Protein AF-A0A7V0MEL3-F1 (afdb_monomer_lite)

Foldseek 3Di:
DDDDDDDDDPVVVVVLVVVCVVVVHDSVVVVVVVVVVVPPPDDPPCPVVPVVPDPDPDDPVRVVVVVVVVVVVVVVVVVVD

pLDDT: mean 85.77, std 12.58, range [42.22, 97.62]

Secondary structure (DSSP, 8-state):
---------HHHHHHHHHHHHHHT--HHHHHHHHHHHHT--SPPTTTGGGTT----S--HHHHHHHHHHHHHHHHHHHT--

Radius of gyration: 19.61 Å; chains: 1; bounding box: 43×45×44 Å

Structure (mmCIF, N/CA/C/O backbone):
data_AF-A0A7V0MEL3-F1
#
_entry.id   AF-A0A7V0MEL3-F1
#
loop_
_atom_site.group_PDB
_atom_site.id
_atom_site.type_symbol
_atom_site.label_atom_id
_atom_site.label_alt_id
_atom_site.label_comp_id
_atom_site.label_asym_id
_atom_site.label_entity_id
_atom_site.label_seq_id
_atom_site.pdbx_PDB_ins_code
_atom_site.Cartn_x
_atom_site.Cartn_y
_atom_site.Cartn_z
_atom_site.occupancy
_atom_site.B_iso_or_equiv
_atom_site.auth_seq_id
_atom_site.auth_comp_id
_atom_site.auth_asym_id
_atom_site.auth_atom_id
_atom_site.pdbx_PDB_model_num
ATOM 1 N N . MET A 1 1 ? -22.497 -7.317 6.666 1.00 66.62 1 MET A N 1
ATOM 2 C CA . MET A 1 1 ? -21.059 -7.381 6.322 1.00 66.62 1 MET A CA 1
ATOM 3 C C . MET A 1 1 ? -20.279 -7.662 7.593 1.00 66.62 1 MET A C 1
ATOM 5 O O . MET A 1 1 ? -20.645 -7.074 8.607 1.00 66.62 1 MET A O 1
ATOM 9 N N . PRO A 1 2 ? -19.255 -8.529 7.569 1.00 82.75 2 PRO A N 1
ATOM 10 C CA . PRO A 1 2 ? -18.374 -8.696 8.720 1.00 82.75 2 PRO A CA 1
ATOM 11 C C . PRO A 1 2 ? -17.626 -7.384 9.001 1.00 82.75 2 PRO A C 1
ATOM 13 O O . PRO A 1 2 ? -17.207 -6.694 8.071 1.00 82.75 2 PRO A O 1
ATOM 16 N N . GLN A 1 3 ? -17.499 -7.028 10.278 1.00 89.00 3 GLN A N 1
ATOM 17 C CA . GLN A 1 3 ? -16.752 -5.858 10.743 1.00 89.00 3 GLN A CA 1
ATOM 18 C C . GLN A 1 3 ? -15.467 -6.322 11.431 1.00 89.00 3 GLN A C 1
ATOM 20 O O . GLN A 1 3 ? -15.478 -7.317 12.153 1.00 89.00 3 GLN A O 1
ATOM 25 N N . LEU A 1 4 ? -14.369 -5.598 11.204 1.00 88.69 4 LEU A N 1
ATOM 26 C CA . LEU A 1 4 ? -13.065 -5.865 11.804 1.00 88.69 4 LEU A CA 1
ATOM 27 C C . LEU A 1 4 ? -12.619 -4.633 12.599 1.00 88.69 4 LEU A C 1
ATOM 29 O O . LEU A 1 4 ? -12.489 -3.548 12.032 1.00 88.69 4 LEU A O 1
ATOM 33 N N . ALA A 1 5 ? -12.370 -4.812 13.895 1.00 92.75 5 ALA A N 1
ATOM 34 C CA . ALA A 1 5 ? -11.731 -3.817 14.749 1.00 92.75 5 ALA A CA 1
ATOM 35 C C . ALA A 1 5 ? -10.270 -4.222 14.975 1.00 92.75 5 ALA A C 1
ATOM 37 O O . ALA A 1 5 ? -9.997 -5.368 15.330 1.00 92.75 5 ALA A O 1
ATOM 38 N N . ILE A 1 6 ? -9.336 -3.295 14.756 1.00 90.56 6 ILE A N 1
ATOM 39 C CA . ILE A 1 6 ? -7.897 -3.530 14.921 1.00 90.56 6 ILE A CA 1
ATOM 40 C C . ILE A 1 6 ? -7.283 -2.448 15.800 1.00 90.56 6 ILE A C 1
ATOM 42 O O . ILE A 1 6 ? -7.668 -1.280 15.720 1.00 90.56 6 ILE A O 1
ATOM 46 N N . TYR A 1 7 ? -6.303 -2.837 16.608 1.00 94.19 7 TYR A N 1
ATOM 47 C CA . TYR A 1 7 ? -5.457 -1.896 17.329 1.00 94.19 7 TYR A CA 1
ATOM 48 C C . TYR A 1 7 ? -4.289 -1.478 16.438 1.00 94.19 7 TYR A C 1
ATOM 50 O O . TYR A 1 7 ? -3.653 -2.319 15.806 1.00 94.19 7 TYR A O 1
ATOM 58 N N . LEU A 1 8 ? -4.013 -0.177 16.400 1.00 93.81 8 LEU A N 1
ATOM 59 C CA . LEU A 1 8 ? -2.868 0.407 15.710 1.00 93.81 8 LEU A CA 1
ATOM 60 C C . LEU A 1 8 ? -2.094 1.256 16.710 1.00 93.81 8 LEU A C 1
ATOM 62 O O . LEU A 1 8 ? -2.695 1.990 17.496 1.00 93.81 8 LEU A O 1
ATOM 66 N N . ASP A 1 9 ? -0.769 1.180 16.663 1.00 97.38 9 ASP A N 1
ATOM 67 C CA . ASP A 1 9 ? 0.062 2.135 17.381 1.00 97.38 9 ASP A CA 1
ATOM 68 C C . ASP A 1 9 ? -0.084 3.541 16.771 1.00 97.38 9 ASP A C 1
ATOM 70 O O . ASP A 1 9 ? -0.465 3.715 15.608 1.00 97.38 9 ASP A O 1
ATOM 74 N N . GLU A 1 10 ? 0.241 4.563 17.560 1.00 96.56 10 GLU A N 1
ATOM 75 C CA . GLU A 1 10 ? 0.045 5.963 17.176 1.00 96.56 10 GLU A CA 1
ATOM 76 C C . GLU A 1 10 ? 0.810 6.341 15.897 1.00 96.56 10 GLU A C 1
ATOM 78 O O . GLU A 1 10 ? 0.318 7.106 15.063 1.00 96.56 10 GLU A O 1
ATOM 83 N N . LYS A 1 11 ? 2.007 5.775 15.702 1.00 97.62 11 LYS A N 1
ATOM 84 C CA . LYS A 1 11 ? 2.830 6.048 14.521 1.00 97.62 11 LYS A CA 1
ATOM 85 C C . LYS A 1 11 ? 2.185 5.456 13.272 1.00 97.62 11 LYS A C 1
ATOM 87 O O . LYS A 1 11 ? 2.160 6.116 12.231 1.00 97.62 11 LYS A O 1
ATOM 92 N N . THR A 1 12 ? 1.639 4.248 13.362 1.00 95.88 12 THR A N 1
ATOM 93 C CA . THR A 1 12 ? 0.913 3.616 12.255 1.00 95.88 12 THR A CA 1
ATOM 94 C C . THR A 1 12 ? -0.399 4.339 11.952 1.00 95.88 12 THR A C 1
ATOM 96 O O . THR A 1 12 ? -0.691 4.594 10.783 1.00 95.88 12 THR A O 1
ATOM 99 N N . ALA A 1 13 ? -1.150 4.755 12.976 1.00 94.69 13 ALA A N 1
ATOM 100 C CA . ALA A 1 13 ? -2.382 5.525 12.800 1.00 94.69 13 ALA A CA 1
ATOM 101 C C . ALA A 1 13 ? -2.133 6.864 12.078 1.00 94.69 13 ALA A C 1
ATOM 103 O O . ALA A 1 13 ? -2.836 7.189 11.122 1.00 94.69 13 ALA A O 1
ATOM 104 N N . LYS A 1 14 ? -1.073 7.594 12.455 1.00 96.31 14 LYS A N 1
ATOM 105 C CA . LYS A 1 14 ? -0.677 8.841 11.776 1.00 96.31 14 LYS A CA 1
ATOM 106 C C . LYS A 1 14 ? -0.339 8.626 10.301 1.00 96.31 14 LYS A C 1
ATOM 108 O O . LYS A 1 14 ? -0.745 9.417 9.454 1.00 96.31 14 LYS A O 1
ATOM 113 N N . LYS A 1 15 ? 0.376 7.546 9.975 1.00 95.94 15 LYS A N 1
ATOM 114 C CA . LYS A 1 15 ? 0.683 7.203 8.577 1.00 95.94 15 LYS A CA 1
ATOM 115 C C . LYS A 1 15 ? -0.573 6.866 7.781 1.00 95.94 15 LYS A C 1
ATOM 117 O O . LYS A 1 15 ? -0.689 7.286 6.634 1.00 95.94 15 LYS A O 1
ATOM 122 N N . LEU A 1 16 ? -1.513 6.133 8.382 1.00 94.19 16 LEU A N 1
ATOM 123 C CA . LEU A 1 16 ? -2.789 5.825 7.740 1.00 94.19 16 LEU A CA 1
ATOM 124 C C . LEU A 1 16 ? -3.536 7.110 7.360 1.00 94.19 16 LEU A C 1
ATOM 126 O O . LEU A 1 16 ? -4.043 7.206 6.245 1.00 94.19 16 LEU A O 1
ATOM 130 N N . ASP A 1 17 ? -3.545 8.110 8.241 1.00 93.69 17 ASP A N 1
ATOM 131 C CA . ASP A 1 17 ? -4.197 9.395 7.972 1.00 93.69 17 ASP A CA 1
ATOM 132 C C . ASP A 1 17 ? -3.579 10.153 6.805 1.00 93.69 17 ASP A C 1
ATOM 134 O O . ASP A 1 17 ? -4.304 10.635 5.936 1.00 93.69 17 ASP A O 1
ATOM 138 N N . GLN A 1 18 ? -2.250 10.195 6.736 1.00 95.50 18 GLN A N 1
ATOM 139 C CA . GLN A 1 18 ? -1.536 10.827 5.625 1.00 95.50 18 GLN A CA 1
ATOM 140 C C . GLN A 1 18 ? -1.886 10.172 4.284 1.00 95.50 18 GLN A C 1
ATOM 142 O O . GLN A 1 18 ? -2.163 10.858 3.301 1.00 95.50 18 GLN A O 1
ATOM 147 N N . VAL A 1 19 ? -1.923 8.838 4.241 1.00 94.50 19 VAL A N 1
ATOM 148 C CA . VAL A 1 19 ? -2.231 8.101 3.008 1.00 94.50 19 VAL A CA 1
ATOM 149 C C . VAL A 1 19 ? -3.696 8.276 2.601 1.00 94.50 19 VAL A C 1
ATOM 151 O O . VAL A 1 19 ? -4.004 8.443 1.422 1.00 94.50 19 VAL A O 1
ATOM 154 N N . VAL A 1 20 ? -4.618 8.261 3.560 1.00 94.62 20 VAL A N 1
ATOM 155 C CA . VAL A 1 20 ? -6.050 8.487 3.318 1.00 94.62 20 VAL A CA 1
ATOM 156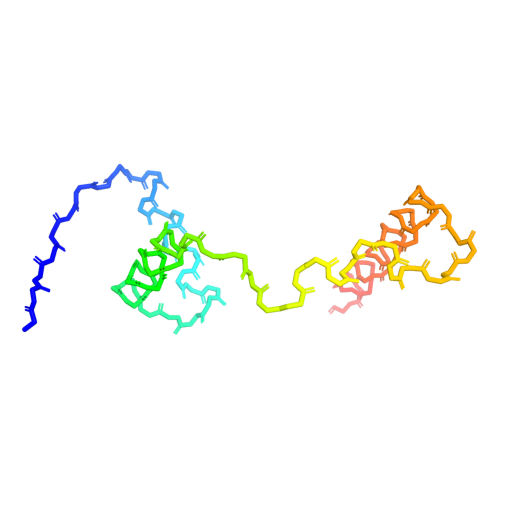 C C . VAL A 1 20 ? -6.294 9.893 2.765 1.00 94.62 20 VAL A C 1
ATOM 158 O O . VAL A 1 20 ? -7.035 10.033 1.793 1.00 94.62 20 VAL A O 1
ATOM 161 N N . GLN A 1 21 ? -5.614 10.911 3.300 1.00 92.25 21 GLN A N 1
ATOM 162 C CA . GLN A 1 21 ? -5.672 12.276 2.768 1.00 92.25 21 GLN A CA 1
ATOM 163 C C . GLN A 1 21 ? -5.130 12.362 1.337 1.00 9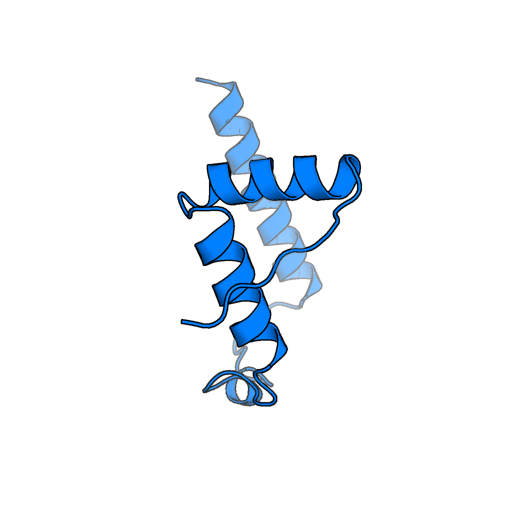2.25 21 GLN A C 1
ATOM 165 O O . GLN A 1 21 ? -5.789 12.933 0.474 1.00 92.25 21 GLN A O 1
ATOM 170 N N . ALA A 1 22 ? -3.977 11.747 1.064 1.00 91.75 22 ALA A N 1
ATOM 171 C CA . ALA A 1 22 ? -3.370 11.768 -0.267 1.00 91.75 22 ALA A CA 1
ATOM 172 C C . ALA A 1 22 ? -4.193 11.005 -1.322 1.00 91.75 22 ALA A C 1
ATOM 174 O O . ALA A 1 22 ? -4.211 11.378 -2.490 1.00 91.75 22 ALA A O 1
ATOM 175 N N . THR A 1 23 ? -4.874 9.927 -0.924 1.00 89.50 23 THR A N 1
ATOM 176 C CA . THR A 1 23 ? -5.634 9.061 -1.845 1.00 89.50 23 THR A CA 1
ATOM 177 C C . THR A 1 23 ? -7.110 9.437 -1.980 1.00 89.50 23 THR A C 1
ATOM 179 O O . THR A 1 23 ? -7.792 8.884 -2.842 1.00 89.50 23 THR A O 1
ATOM 182 N N . GLY A 1 24 ? -7.636 10.311 -1.112 1.00 92.00 24 GLY A N 1
ATOM 183 C CA . GLY A 1 24 ? -9.060 10.667 -1.055 1.00 92.00 24 GLY A CA 1
ATOM 184 C C . GLY A 1 24 ? -9.990 9.520 -0.625 1.00 92.00 24 GLY A C 1
ATOM 185 O O . GLY A 1 24 ? -11.211 9.634 -0.739 1.00 92.00 24 GLY A O 1
ATOM 186 N N . LYS A 1 25 ? -9.447 8.392 -0.147 1.00 93.06 25 LYS A N 1
ATOM 187 C CA . LYS A 1 25 ? -10.220 7.215 0.286 1.00 93.06 25 LYS A CA 1
ATOM 188 C C . LYS A 1 25 ? -10.481 7.265 1.786 1.00 93.06 25 LYS A C 1
ATOM 190 O O . LYS A 1 25 ? -9.602 7.638 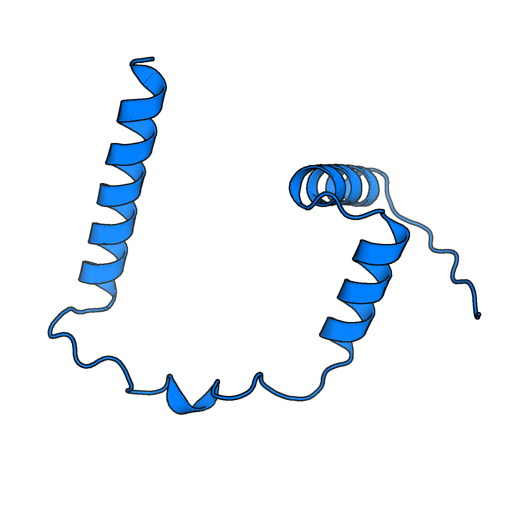2.543 1.00 93.06 25 LYS A O 1
ATOM 195 N N . SER A 1 26 ? -11.634 6.781 2.254 1.00 94.50 26 SER A N 1
ATOM 196 C CA . SER A 1 26 ? -11.852 6.592 3.698 1.00 94.50 26 SER A CA 1
ATOM 197 C C . SER A 1 26 ? -10.901 5.539 4.288 1.00 94.50 26 SER A C 1
ATOM 199 O O . SER A 1 26 ? -10.493 4.607 3.588 1.00 94.50 26 SER A O 1
ATOM 201 N N . ARG A 1 27 ? -10.605 5.628 5.597 1.00 93.50 27 ARG A N 1
ATOM 202 C CA . ARG A 1 27 ? -9.756 4.653 6.316 1.00 93.50 27 ARG A CA 1
ATOM 203 C C . ARG A 1 27 ? -10.212 3.209 6.079 1.00 93.50 27 ARG A C 1
ATOM 205 O O . ARG A 1 27 ? -9.413 2.365 5.687 1.00 93.50 27 ARG A O 1
ATOM 212 N N . SER A 1 28 ? -11.505 2.932 6.252 1.00 92.00 28 SER A N 1
ATOM 213 C CA . SER A 1 28 ? -12.066 1.587 6.075 1.00 92.00 28 SER A CA 1
ATOM 214 C C . SER A 1 28 ? -11.925 1.081 4.641 1.00 92.00 28 SER A C 1
ATOM 216 O O . SER A 1 28 ? -11.589 -0.084 4.441 1.00 92.00 28 SER A O 1
ATOM 218 N N . LYS A 1 29 ? -12.137 1.944 3.635 1.00 93.06 29 LYS A N 1
ATOM 219 C CA . LYS A 1 29 ? -11.958 1.553 2.233 1.00 93.06 29 LYS A CA 1
ATOM 220 C C . LYS A 1 29 ? -10.491 1.289 1.909 1.00 93.06 29 LYS A C 1
ATOM 222 O O . LYS A 1 29 ? -10.196 0.308 1.236 1.00 93.06 29 LYS A O 1
ATOM 227 N N . TRP A 1 30 ? -9.584 2.124 2.408 1.00 94.69 30 TRP A N 1
ATOM 228 C CA . TRP A 1 30 ? -8.153 1.930 2.209 1.00 94.69 30 TRP A CA 1
ATOM 229 C C . TRP A 1 30 ? -7.666 0.605 2.816 1.00 94.69 30 TRP A C 1
ATOM 231 O O . TRP A 1 30 ? -7.003 -0.168 2.131 1.00 94.69 30 TRP A O 1
ATOM 241 N N .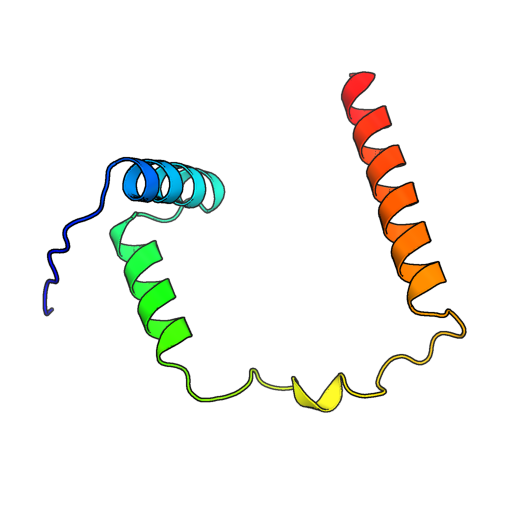 VAL A 1 31 ? -8.067 0.289 4.055 1.00 93.38 31 VAL A N 1
ATOM 242 C CA . VAL A 1 31 ? -7.711 -0.982 4.716 1.00 93.38 31 VAL A CA 1
ATOM 243 C C . VAL A 1 31 ? -8.328 -2.183 3.993 1.00 93.38 31 VAL A C 1
ATOM 245 O O . VAL A 1 31 ? -7.652 -3.188 3.796 1.00 93.38 31 VAL A O 1
ATOM 248 N N . ALA A 1 32 ? -9.585 -2.089 3.552 1.00 92.44 32 ALA A N 1
ATOM 249 C CA . ALA A 1 32 ? -10.228 -3.164 2.799 1.00 92.44 32 ALA A CA 1
ATOM 250 C C . ALA A 1 32 ? -9.537 -3.426 1.450 1.00 92.44 32 ALA A C 1
ATOM 252 O O . ALA A 1 32 ? -9.336 -4.583 1.084 1.00 92.44 32 ALA A O 1
ATOM 253 N N . ASP A 1 33 ? -9.159 -2.369 0.726 1.00 92.31 33 ASP A N 1
ATOM 254 C CA . ASP A 1 33 ? -8.401 -2.482 -0.523 1.00 92.31 33 ASP A CA 1
ATOM 255 C C . ASP A 1 33 ? -7.013 -3.100 -0.250 1.00 92.31 33 ASP A C 1
ATOM 257 O O . ASP A 1 33 ? -6.615 -4.023 -0.955 1.00 92.31 33 ASP A O 1
ATOM 261 N N . LEU A 1 34 ? -6.320 -2.683 0.822 1.00 91.81 34 LEU A N 1
ATOM 262 C CA . LEU A 1 34 ? -5.033 -3.261 1.228 1.00 91.81 34 LEU A CA 1
ATOM 263 C C . LEU A 1 34 ? -5.139 -4.765 1.509 1.00 91.81 34 LEU A C 1
ATOM 265 O O . LEU A 1 34 ? -4.312 -5.530 1.020 1.00 91.81 34 LEU A O 1
ATOM 269 N N . ILE A 1 35 ? -6.144 -5.193 2.280 1.00 91.75 35 ILE A N 1
ATOM 270 C CA . ILE A 1 35 ? -6.370 -6.615 2.574 1.00 91.75 35 ILE A CA 1
ATOM 271 C C . ILE A 1 35 ? -6.600 -7.382 1.271 1.00 91.75 35 ILE A C 1
ATOM 273 O O . ILE A 1 35 ? -5.964 -8.407 1.058 1.00 91.75 35 ILE A O 1
ATOM 277 N N . LYS A 1 36 ? -7.444 -6.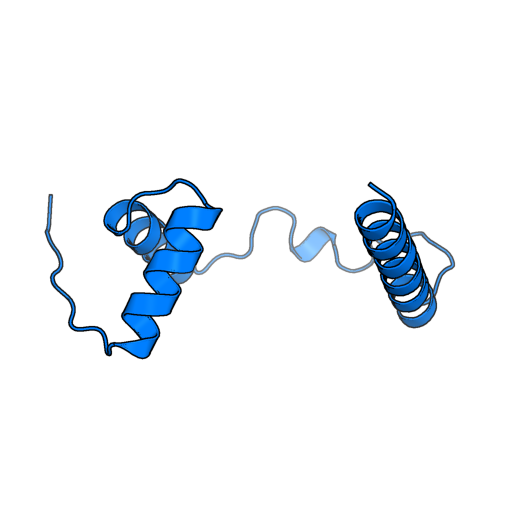869 0.366 1.00 90.38 36 LYS A N 1
ATOM 278 C CA . LYS A 1 36 ? -7.687 -7.505 -0.938 1.00 90.38 36 LYS A CA 1
ATOM 279 C C . LYS A 1 36 ? -6.402 -7.671 -1.738 1.00 90.38 36 LYS A C 1
ATOM 281 O O . LYS A 1 36 ? -6.145 -8.763 -2.220 1.00 90.38 36 LYS A O 1
ATOM 286 N N . THR A 1 37 ? -5.588 -6.624 -1.841 1.00 89.19 37 THR A N 1
ATOM 287 C CA . THR A 1 37 ? -4.308 -6.678 -2.559 1.00 89.19 37 THR A CA 1
ATOM 288 C C . THR A 1 37 ? -3.330 -7.656 -1.915 1.00 89.19 37 THR A C 1
ATOM 290 O O . THR A 1 37 ? -2.614 -8.352 -2.619 1.00 89.19 37 THR A O 1
ATOM 293 N N . ARG A 1 38 ? -3.290 -7.745 -0.581 1.00 90.06 38 ARG A N 1
ATOM 294 C CA . ARG A 1 38 ? -2.397 -8.681 0.123 1.00 90.06 38 ARG A CA 1
ATOM 295 C C . ARG A 1 38 ? -2.840 -10.137 0.040 1.00 90.06 38 ARG A C 1
ATOM 297 O O . ARG A 1 38 ? -1.998 -11.006 0.205 1.00 90.06 38 ARG A O 1
ATOM 304 N N . LEU A 1 39 ? -4.126 -10.382 -0.189 1.00 91.06 39 LEU A N 1
ATOM 305 C CA . LEU A 1 39 ? -4.690 -11.717 -0.398 1.00 91.06 39 LEU A CA 1
ATOM 306 C C . LEU A 1 39 ? -4.702 -12.136 -1.876 1.00 91.06 39 LEU A C 1
ATOM 308 O O . LEU A 1 39 ? -5.142 -13.238 -2.191 1.00 91.06 39 LEU A O 1
ATOM 312 N N . GLN A 1 40 ? -4.276 -11.265 -2.794 1.00 87.25 40 GLN A N 1
ATOM 313 C CA . GLN A 1 40 ? -4.056 -11.659 -4.180 1.00 87.25 40 GLN A CA 1
ATOM 314 C C . GLN A 1 40 ? -2.752 -12.457 -4.259 1.00 87.25 40 GLN A C 1
ATOM 316 O O . GLN A 1 40 ? -1.670 -11.883 -4.195 1.00 87.25 40 GLN A O 1
ATOM 321 N N . ASP A 1 41 ? -2.869 -13.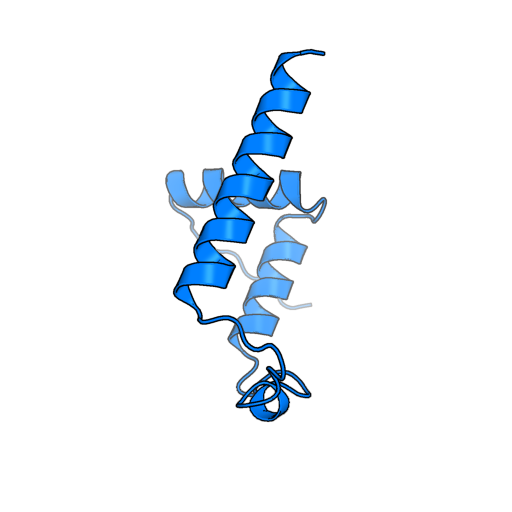771 -4.438 1.00 79.19 41 ASP A N 1
ATOM 322 C CA . ASP A 1 41 ? -1.728 -14.678 -4.652 1.00 79.19 41 ASP A CA 1
ATOM 323 C C . ASP A 1 41 ? -1.247 -14.715 -6.115 1.00 79.19 41 ASP A C 1
ATOM 325 O O . ASP A 1 41 ? -0.354 -15.481 -6.471 1.00 79.19 41 ASP A O 1
ATOM 329 N N . ASN A 1 42 ? -1.824 -13.874 -6.976 1.00 82.81 42 ASN A N 1
ATOM 330 C CA . ASN A 1 42 ? -1.518 -13.844 -8.399 1.00 82.81 42 ASN A CA 1
ATOM 331 C C . ASN A 1 42 ? -0.766 -12.567 -8.766 1.00 82.81 42 ASN A C 1
ATOM 333 O O . ASN A 1 42 ? -1.103 -11.472 -8.310 1.00 82.81 42 ASN A O 1
ATOM 337 N N . TRP A 1 43 ? 0.214 -12.710 -9.654 1.00 83.56 43 TRP A N 1
ATOM 338 C CA . TRP A 1 43 ? 0.832 -11.570 -10.317 1.00 83.56 43 TRP A CA 1
ATOM 339 C C . TRP A 1 43 ? -0.215 -10.801 -11.141 1.00 83.56 43 TRP A C 1
ATOM 341 O O . TRP A 1 43 ? -1.139 -11.424 -11.674 1.00 83.56 43 TRP A O 1
ATOM 351 N N . PRO A 1 44 ? -0.094 -9.464 -11.260 1.00 82.62 44 PRO A N 1
ATOM 352 C CA . PRO A 1 44 ? -0.937 -8.685 -12.158 1.00 82.62 44 PRO A CA 1
ATOM 353 C C . PRO A 1 44 ? -0.887 -9.232 -13.587 1.00 82.62 44 PRO A C 1
ATOM 355 O O . PRO A 1 44 ? 0.133 -9.773 -14.021 1.00 82.62 44 PRO A O 1
ATOM 358 N N . GLU A 1 45 ? -1.976 -9.054 -14.330 1.00 85.19 45 GLU A N 1
ATOM 359 C CA . GLU A 1 45 ? -2.002 -9.365 -15.758 1.00 85.19 45 GLU A CA 1
ATOM 360 C C . GLU A 1 45 ? -0.863 -8.624 -16.480 1.00 85.19 45 GLU A C 1
ATOM 362 O O . GLU A 1 45 ? -0.620 -7.443 -16.225 1.00 85.19 45 GLU A O 1
ATOM 367 N N . GLY A 1 46 ? -0.121 -9.346 -17.321 1.00 88.56 46 GLY A N 1
ATOM 368 C CA . GLY A 1 46 ? 1.028 -8.814 -18.057 1.00 88.56 46 GLY A CA 1
ATOM 369 C C . GLY A 1 46 ? 2.312 -8.606 -17.244 1.00 88.56 46 GLY A C 1
ATOM 370 O O . GLY A 1 46 ? 3.296 -8.113 -17.785 1.00 88.56 46 GLY A O 1
ATOM 371 N N . PHE A 1 47 ? 2.365 -8.993 -15.962 1.00 90.25 47 PHE A N 1
ATOM 372 C CA . PHE A 1 47 ? 3.578 -8.825 -15.146 1.00 90.25 47 PHE A CA 1
ATOM 373 C C . PHE A 1 47 ? 4.811 -9.511 -15.755 1.00 90.25 47 PHE A C 1
ATOM 375 O O . PHE A 1 47 ? 5.902 -8.944 -15.756 1.00 90.25 47 PHE A O 1
ATOM 382 N N . PHE A 1 48 ? 4.641 -10.723 -16.289 1.00 91.81 48 PHE A N 1
ATOM 383 C CA . PHE A 1 48 ? 5.738 -11.470 -16.908 1.00 91.81 48 PHE A CA 1
ATOM 384 C C . PHE A 1 48 ? 6.127 -10.938 -18.288 1.00 91.81 48 PHE A C 1
ATOM 386 O O . PHE A 1 48 ? 7.271 -11.127 -18.693 1.00 91.81 48 PHE A O 1
ATOM 393 N N . ASP A 1 49 ? 5.233 -10.212 -18.961 1.00 93.62 49 ASP A N 1
ATOM 394 C CA . ASP A 1 49 ? 5.509 -9.621 -20.272 1.00 93.62 49 ASP A CA 1
ATOM 395 C C . ASP A 1 49 ? 6.533 -8.485 -20.169 1.00 93.62 49 ASP A C 1
ATOM 397 O O . ASP A 1 49 ? 7.196 -8.159 -21.144 1.00 93.62 49 ASP A O 1
ATOM 401 N N . LEU A 1 50 ? 6.718 -7.905 -18.978 1.00 90.81 50 LEU A N 1
ATOM 402 C CA . LEU A 1 50 ? 7.705 -6.851 -18.731 1.00 90.81 50 LEU A CA 1
ATOM 403 C C . LEU A 1 50 ? 9.152 -7.353 -18.831 1.00 90.81 50 LEU A C 1
ATOM 405 O O . LEU A 1 50 ? 10.066 -6.561 -19.080 1.00 90.81 50 LEU A O 1
ATOM 409 N N . ALA A 1 51 ? 9.388 -8.649 -18.610 1.00 87.12 51 ALA A N 1
ATOM 410 C CA . ALA A 1 51 ? 10.728 -9.215 -18.633 1.00 87.12 51 ALA A CA 1
ATOM 411 C C . ALA A 1 51 ? 11.280 -9.209 -20.067 1.00 87.12 51 ALA A C 1
ATOM 413 O O . ALA A 1 51 ? 10.896 -10.020 -20.902 1.00 87.12 51 ALA A O 1
ATOM 414 N N . GLY A 1 52 ? 12.208 -8.290 -20.340 1.00 86.56 52 GLY A N 1
ATOM 415 C CA . GLY A 1 52 ? 12.805 -8.131 -21.668 1.00 86.56 52 GLY A CA 1
ATOM 416 C C . GLY A 1 52 ? 11.993 -7.268 -22.638 1.00 86.56 52 GLY A C 1
ATOM 417 O O . GLY A 1 52 ? 12.408 -7.129 -23.780 1.00 86.56 52 GLY A O 1
ATOM 418 N N . ALA A 1 53 ? 10.897 -6.639 -22.197 1.00 90.88 53 ALA A N 1
ATOM 419 C CA . ALA A 1 53 ? 10.113 -5.717 -23.030 1.00 90.88 53 ALA A CA 1
ATOM 420 C C . ALA A 1 53 ? 10.803 -4.367 -23.304 1.00 90.88 53 ALA A C 1
ATOM 422 O O . ALA A 1 53 ? 10.296 -3.556 -24.076 1.00 90.88 53 ALA A O 1
ATOM 423 N N . TRP A 1 54 ? 11.931 -4.082 -22.649 1.00 88.00 54 TRP A N 1
ATOM 424 C CA . TRP A 1 54 ? 12.675 -2.850 -22.883 1.00 88.00 54 TRP A CA 1
ATOM 425 C C . TRP A 1 54 ? 13.506 -2.956 -24.166 1.00 88.00 54 TRP A C 1
ATOM 427 O O . TRP A 1 54 ? 14.520 -3.648 -24.199 1.00 88.00 54 TRP A O 1
ATOM 437 N N . GLU A 1 55 ? 13.088 -2.235 -25.205 1.00 89.38 55 GLU A N 1
ATOM 438 C CA . GLU A 1 55 ? 13.781 -2.170 -26.503 1.00 89.38 55 GLU A CA 1
ATOM 439 C C . GLU A 1 55 ? 14.782 -1.005 -26.603 1.00 89.38 55 GLU A C 1
ATOM 441 O O . GLU A 1 55 ? 15.493 -0.869 -27.600 1.00 89.38 55 GLU A O 1
ATOM 446 N N . GLY A 1 56 ? 14.830 -0.137 -25.587 1.00 88.75 56 GLY A N 1
ATOM 447 C CA . GLY A 1 56 ? 15.692 1.040 -25.585 1.00 88.75 56 GLY A CA 1
ATOM 448 C C . GLY A 1 56 ? 17.180 0.676 -25.481 1.00 88.75 56 GLY A C 1
ATOM 449 O O . GLY A 1 56 ? 17.536 -0.297 -24.810 1.00 88.75 56 GLY A O 1
ATOM 450 N N . PRO A 1 57 ? 18.081 1.451 -26.110 1.00 90.94 57 PRO A N 1
ATOM 451 C CA . PRO A 1 57 ? 19.524 1.228 -26.016 1.00 90.94 57 PRO A CA 1
ATOM 452 C C . PRO A 1 57 ? 20.112 1.588 -24.640 1.00 90.94 57 PRO A C 1
ATOM 454 O O . PRO A 1 57 ? 21.289 1.320 -24.390 1.00 90.94 57 PRO A O 1
ATOM 457 N N . GLU A 1 58 ? 19.343 2.251 -23.774 1.00 91.88 58 GLU A N 1
ATOM 458 C CA . GLU A 1 58 ? 19.814 2.779 -22.501 1.00 91.88 58 GLU A CA 1
ATOM 459 C C . GLU A 1 58 ? 20.024 1.691 -21.447 1.00 91.88 58 GLU A C 1
ATOM 461 O O . GLU A 1 58 ? 19.212 0.781 -21.274 1.00 91.88 58 GLU A O 1
ATOM 466 N N . THR A 1 59 ? 21.091 1.840 -20.664 1.00 89.88 59 THR A N 1
ATOM 467 C CA . THR A 1 59 ? 21.305 1.011 -19.477 1.00 89.88 59 THR A CA 1
ATOM 468 C C . THR A 1 59 ? 20.396 1.458 -18.325 1.00 89.88 59 THR A C 1
ATOM 470 O O . THR A 1 59 ? 19.999 2.631 -18.261 1.00 89.88 59 THR A O 1
ATOM 473 N N . PRO A 1 60 ? 20.113 0.575 -17.348 1.00 88.81 60 PRO A N 1
ATOM 474 C CA . PRO A 1 60 ? 19.352 0.940 -16.152 1.00 88.81 60 PRO A CA 1
ATOM 475 C C . PRO A 1 60 ? 19.893 2.186 -15.433 1.00 88.81 60 PRO A C 1
ATOM 477 O O . PRO A 1 60 ? 19.123 3.018 -14.957 1.00 88.81 60 PRO A O 1
ATOM 480 N N . GLU A 1 61 ? 21.213 2.370 -15.387 1.00 91.50 61 GLU A N 1
ATOM 481 C CA . GLU A 1 61 ? 21.859 3.522 -14.750 1.00 91.50 61 GLU A CA 1
ATOM 482 C C . GLU A 1 61 ? 21.590 4.826 -15.509 1.00 91.50 61 GLU A C 1
ATOM 484 O O . GLU A 1 61 ? 21.388 5.873 -14.890 1.00 91.50 61 GLU A O 1
ATOM 489 N N . GLN A 1 62 ? 21.567 4.775 -16.844 1.00 90.81 62 GLN A N 1
ATOM 490 C CA . GLN A 1 62 ? 21.261 5.934 -17.684 1.00 90.81 62 GLN A CA 1
ATOM 491 C C . GLN A 1 62 ? 19.803 6.370 -17.508 1.00 90.81 62 GLN A C 1
ATOM 493 O O . GLN A 1 62 ? 19.548 7.565 -17.351 1.00 90.81 62 GLN A O 1
ATOM 498 N N . ILE A 1 63 ? 18.881 5.406 -17.442 1.00 90.75 63 ILE A N 1
ATOM 499 C CA . ILE A 1 63 ? 17.458 5.642 -17.162 1.00 90.75 63 ILE A CA 1
ATOM 500 C C . ILE A 1 63 ? 17.284 6.243 -15.761 1.00 90.75 63 ILE A C 1
ATOM 502 O O . ILE A 1 63 ? 16.617 7.259 -15.581 1.00 90.75 63 ILE A O 1
ATOM 506 N N . MET A 1 64 ? 17.932 5.669 -14.745 1.00 89.94 64 MET A N 1
ATOM 507 C CA . MET A 1 64 ? 17.829 6.174 -13.371 1.00 89.94 64 MET A CA 1
ATOM 508 C C . MET A 1 64 ? 18.406 7.583 -13.221 1.00 89.94 64 MET A C 1
ATOM 510 O O . MET A 1 64 ? 17.885 8.381 -12.439 1.00 89.94 64 MET A O 1
ATOM 514 N N . ARG A 1 65 ? 19.464 7.912 -13.968 1.00 92.69 65 ARG A N 1
ATOM 515 C CA . ARG A 1 65 ? 20.017 9.267 -14.013 1.00 92.69 65 ARG A CA 1
ATOM 516 C C . ARG A 1 65 ? 19.053 10.248 -14.680 1.00 92.69 65 ARG A C 1
ATOM 518 O O . ARG A 1 65 ? 18.815 11.300 -14.097 1.00 92.69 65 ARG A O 1
ATOM 525 N N . SER A 1 66 ? 18.457 9.901 -15.825 1.00 87.56 66 SER A N 1
ATOM 526 C CA . SER A 1 66 ? 17.516 10.801 -16.512 1.00 87.56 66 SER A CA 1
ATOM 527 C C . SER A 1 66 ? 16.267 11.082 -15.675 1.00 87.56 66 SER A C 1
ATOM 529 O O . SER A 1 66 ? 15.808 12.220 -15.621 1.00 87.56 66 SER A O 1
ATOM 531 N N . ILE A 1 67 ? 15.758 10.080 -14.951 1.00 90.06 67 ILE A N 1
ATOM 532 C CA . ILE A 1 67 ? 14.633 10.252 -14.022 1.00 90.06 67 ILE A CA 1
ATOM 533 C C . ILE A 1 67 ? 15.001 11.236 -12.907 1.00 90.06 67 ILE A C 1
ATOM 535 O O . ILE A 1 67 ? 14.224 12.140 -12.609 1.00 90.06 67 ILE A O 1
ATOM 539 N N . ARG A 1 68 ? 16.188 11.093 -12.303 1.00 86.25 68 ARG A N 1
ATOM 540 C CA . ARG A 1 68 ? 16.660 12.000 -11.242 1.00 86.25 68 ARG A CA 1
ATOM 541 C C . ARG A 1 68 ? 16.831 13.428 -11.751 1.00 86.25 68 ARG A C 1
ATOM 543 O O . ARG A 1 68 ? 16.314 14.350 -11.135 1.00 86.25 68 ARG A O 1
ATOM 550 N N . GLU A 1 69 ? 17.482 13.598 -12.897 1.00 85.12 69 GLU A N 1
ATOM 551 C CA . GLU A 1 69 ? 17.663 14.911 -13.525 1.00 85.12 69 GLU A CA 1
ATOM 552 C C . GLU A 1 69 ? 16.316 15.550 -13.898 1.00 85.12 69 GLU A C 1
ATOM 554 O O . GLU A 1 69 ? 16.112 16.744 -13.688 1.00 85.12 69 GLU A O 1
ATOM 559 N N . GLY A 1 70 ? 15.363 14.757 -14.395 1.00 77.25 70 GLY A N 1
ATOM 560 C CA . GLY A 1 70 ? 14.001 15.206 -14.675 1.00 77.25 70 GLY A CA 1
ATOM 561 C C . GLY A 1 70 ? 13.264 15.682 -13.421 1.00 77.25 70 GLY A C 1
ATOM 562 O O . GLY A 1 70 ? 12.642 16.742 -13.446 1.00 77.25 70 GLY A O 1
ATOM 563 N N . LEU A 1 71 ? 13.368 14.946 -12.311 1.00 64.88 71 LEU A N 1
ATOM 564 C CA . LEU A 1 71 ? 12.779 15.328 -11.022 1.00 64.88 71 LEU A CA 1
ATOM 565 C C . LEU A 1 71 ? 13.402 16.617 -10.463 1.00 64.88 71 LEU A C 1
ATOM 567 O O . LEU A 1 71 ? 12.669 17.498 -10.015 1.00 64.88 71 LEU A O 1
ATOM 571 N N . ASP A 1 72 ? 14.720 16.788 -10.588 1.00 61.94 72 ASP A N 1
ATOM 572 C CA . ASP A 1 72 ? 15.416 18.018 -10.184 1.00 61.94 72 ASP A CA 1
ATOM 573 C C . ASP A 1 72 ? 14.953 19.247 -10.992 1.00 61.94 72 ASP A C 1
ATOM 575 O O . ASP A 1 72 ? 14.934 20.374 -10.485 1.00 61.94 72 ASP A O 1
ATOM 579 N N . LEU A 1 73 ? 14.566 19.055 -12.260 1.00 60.00 73 LEU A N 1
ATOM 580 C CA . LEU A 1 73 ? 13.997 20.112 -13.103 1.00 60.00 73 LEU A CA 1
ATOM 581 C C . LEU A 1 73 ? 12.559 20.472 -12.704 1.00 60.00 73 LEU A C 1
ATOM 583 O O . LEU A 1 73 ? 12.188 21.644 -12.799 1.00 60.00 73 LEU A O 1
ATOM 587 N N . PHE A 1 74 ? 11.761 19.501 -12.250 1.00 55.25 74 PHE A N 1
ATOM 588 C CA . PHE A 1 74 ? 10.427 19.752 -11.696 1.00 55.25 74 PHE A CA 1
ATOM 589 C C . PHE A 1 74 ? 10.511 20.514 -10.366 1.00 55.25 74 PHE A C 1
ATOM 591 O O . PHE A 1 74 ? 9.887 21.565 -10.236 1.00 55.25 74 PHE A O 1
ATOM 598 N N . GLU A 1 75 ? 11.364 20.085 -9.430 1.00 57.78 75 GLU A N 1
ATOM 599 C CA . GLU A 1 75 ? 11.522 20.773 -8.138 1.00 57.78 75 GLU A CA 1
ATOM 600 C C . GLU A 1 75 ? 12.026 22.217 -8.276 1.00 57.78 75 GLU A C 1
ATOM 602 O O . GLU A 1 75 ? 11.658 23.088 -7.488 1.00 57.78 75 GLU A O 1
ATOM 607 N N . LYS A 1 76 ? 12.869 22.506 -9.275 1.00 57.53 76 LYS A N 1
ATOM 608 C CA . LYS A 1 76 ? 13.337 23.876 -9.537 1.00 57.53 76 LYS A CA 1
ATOM 609 C C . LYS A 1 76 ? 12.244 24.786 -10.093 1.00 57.53 76 LYS A C 1
ATOM 611 O O . LYS A 1 76 ? 12.279 25.979 -9.813 1.00 57.53 76 LYS A O 1
ATOM 616 N N . ARG A 1 77 ? 11.294 24.254 -10.868 1.00 55.59 77 ARG A N 1
ATOM 617 C CA . ARG A 1 77 ? 10.175 25.032 -11.426 1.00 55.59 77 ARG A CA 1
ATOM 618 C C . ARG A 1 77 ? 9.169 25.435 -10.349 1.00 55.59 77 ARG A C 1
ATOM 620 O O . ARG A 1 77 ? 8.720 26.575 -10.362 1.00 55.59 77 ARG A O 1
ATOM 627 N N . ASP A 1 78 ? 8.912 24.558 -9.382 1.00 56.47 78 ASP A N 1
ATOM 628 C CA . ASP A 1 78 ? 7.981 24.832 -8.278 1.00 56.47 78 ASP A CA 1
ATOM 629 C C . ASP A 1 78 ? 8.528 25.822 -7.234 1.00 56.47 78 ASP A C 1
ATOM 631 O O . ASP A 1 78 ? 7.760 26.375 -6.457 1.00 56.47 78 ASP A O 1
ATOM 635 N N . ARG A 1 79 ? 9.841 26.095 -7.217 1.00 56.81 79 ARG A N 1
ATOM 636 C CA . ARG A 1 79 ? 10.454 27.110 -6.332 1.00 56.81 79 ARG A CA 1
ATOM 637 C C . ARG A 1 79 ? 10.483 28.526 -6.918 1.00 56.81 79 ARG A C 1
ATOM 639 O O . ARG A 1 79 ? 10.962 29.436 -6.246 1.00 56.81 79 ARG A O 1
ATOM 646 N N . ILE A 1 80 ? 10.068 28.698 -8.174 1.00 54.81 80 ILE A N 1
ATOM 647 C CA . ILE A 1 80 ? 10.113 29.982 -8.900 1.00 54.81 80 ILE A CA 1
ATOM 648 C C . ILE A 1 80 ? 8.702 30.592 -9.064 1.00 54.81 80 ILE A C 1
ATOM 650 O O . ILE A 1 80 ? 8.582 31.732 -9.510 1.00 54.81 80 ILE A O 1
ATOM 654 N N . ASN A 1 81 ? 7.651 29.881 -8.644 1.00 42.22 81 ASN A N 1
ATOM 655 C CA . ASN A 1 81 ? 6.286 30.403 -8.474 1.00 42.22 81 ASN A CA 1
ATOM 656 C C . ASN A 1 81 ? 5.955 30.601 -6.991 1.00 42.22 81 ASN A C 1
ATOM 658 O O . ASN A 1 81 ? 5.039 31.407 -6.716 1.00 42.22 81 ASN A O 1
#

Sequence (81 aa):
MPQLAIYLDEKTAKKLDQVVQATGKSRSKWVADLIKTRLQDNWPEGFFDLAGAWEGPETPEQIMRSIREGLDLFEKRDRIN